Protein AF-A0A357K5L9-F1 (afdb_monomer)

Secondary structure (DSSP, 8-state):
--------------------THHHHHHHHHHHHHHHTTSHHHHHHHHHHHHHHS-HHHHHHHHHHHHHHHHHHHHHHHHHHHHHHHHTT-

Radius of gyration: 19.65 Å; Cα contacts (8 Å, |Δi|>4): 49; chains: 1; bounding box: 32×46×54 Å

Structure (mmCIF, N/CA/C/O backbone):
data_AF-A0A357K5L9-F1
#
_entry.id   AF-A0A357K5L9-F1
#
loop_
_atom_site.group_PDB
_atom_site.id
_atom_site.type_symbol
_atom_site.label_atom_id
_atom_site.label_alt_id
_atom_site.label_comp_id
_atom_site.label_asym_id
_atom_site.label_entity_id
_atom_site.label_seq_id
_atom_site.pdbx_PDB_ins_code
_atom_site.Cartn_x
_atom_site.Cartn_y
_atom_site.Cartn_z
_atom_site.occupancy
_atom_site.B_iso_or_equiv
_atom_site.auth_seq_id
_atom_site.auth_comp_id
_atom_site.auth_asym_id
_atom_site.auth_atom_id
_atom_site.pdbx_PDB_model_num
ATOM 1 N N . MET A 1 1 ? 7.519 -26.519 39.762 1.00 38.50 1 MET A N 1
ATOM 2 C CA . MET A 1 1 ? 7.766 -27.969 39.709 1.00 38.50 1 MET A CA 1
ATOM 3 C C . MET A 1 1 ? 6.434 -28.587 39.340 1.00 38.50 1 MET A C 1
ATOM 5 O O . MET A 1 1 ? 5.498 -28.414 40.105 1.00 38.50 1 MET A O 1
ATOM 9 N N . LEU A 1 2 ? 6.359 -29.046 38.089 1.00 43.44 2 LEU A N 1
ATOM 10 C CA . LEU A 1 2 ? 5.454 -30.048 37.500 1.00 43.44 2 LEU A CA 1
ATOM 11 C C . LEU A 1 2 ? 4.496 -30.748 38.509 1.00 43.44 2 LEU A C 1
ATOM 13 O O . LEU A 1 2 ? 4.947 -31.100 39.593 1.00 43.44 2 LEU A O 1
ATOM 17 N N . ASP A 1 3 ? 3.180 -30.911 38.290 1.00 43.97 3 ASP A N 1
ATOM 18 C CA . ASP A 1 3 ? 2.473 -31.559 37.156 1.00 43.97 3 ASP A CA 1
ATOM 19 C C . ASP A 1 3 ? 0.936 -31.291 37.225 1.00 43.97 3 ASP A C 1
ATOM 21 O O . ASP A 1 3 ? 0.407 -31.121 38.319 1.00 43.97 3 ASP A O 1
ATOM 25 N N . PHE A 1 4 ? 0.200 -31.028 36.124 1.00 41.97 4 PHE A N 1
ATOM 26 C CA . PHE A 1 4 ? -0.520 -32.003 35.251 1.00 41.97 4 PHE A CA 1
ATOM 27 C C . PHE A 1 4 ? -1.647 -32.763 36.020 1.00 41.97 4 PHE A C 1
ATOM 29 O O . PHE A 1 4 ? -1.356 -33.391 37.023 1.00 41.97 4 PHE A O 1
ATOM 36 N N . VAL A 1 5 ? -2.944 -32.827 35.668 1.00 45.31 5 VAL A N 1
ATOM 37 C CA . VAL A 1 5 ? -3.690 -32.509 34.440 1.00 45.31 5 VAL A CA 1
ATOM 38 C C . VAL A 1 5 ? -5.214 -32.511 34.678 1.00 45.31 5 VAL A C 1
ATOM 40 O O . VAL A 1 5 ? -5.713 -33.219 35.543 1.00 45.31 5 VAL A O 1
ATOM 43 N N . VAL A 1 6 ? -5.905 -31.716 33.852 1.00 51.56 6 VAL A N 1
ATOM 44 C CA . VAL A 1 6 ? -7.277 -31.823 33.295 1.00 51.56 6 VAL A CA 1
ATOM 45 C C . VAL A 1 6 ? -8.362 -32.521 34.121 1.00 51.56 6 VAL A C 1
ATOM 47 O O . VAL A 1 6 ? -8.391 -33.738 34.243 1.00 51.56 6 VAL A O 1
ATOM 50 N N . THR A 1 7 ? -9.417 -31.758 34.414 1.00 41.00 7 THR A N 1
ATOM 51 C CA . THR A 1 7 ? -10.786 -32.150 34.038 1.00 41.00 7 THR A CA 1
ATOM 52 C C . THR A 1 7 ? -11.562 -30.920 33.563 1.00 41.00 7 THR A C 1
ATOM 54 O O . THR A 1 7 ? -11.388 -29.808 34.057 1.00 41.00 7 THR A O 1
ATOM 57 N N . CYS A 1 8 ? -12.333 -31.122 32.501 1.00 47.12 8 CYS A N 1
ATOM 58 C CA . CYS A 1 8 ? -12.9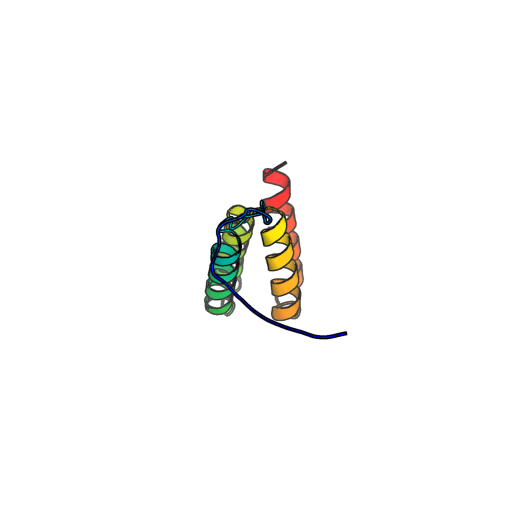72 -30.115 31.665 1.00 47.12 8 CYS A CA 1
ATOM 59 C C . CYS A 1 8 ? -13.972 -29.261 32.464 1.00 47.12 8 CYS A C 1
ATOM 61 O O . CYS A 1 8 ? -14.982 -29.781 32.930 1.00 47.12 8 CYS A O 1
ATOM 63 N N . SER A 1 9 ? -13.710 -27.957 32.605 1.00 41.56 9 SER A N 1
ATOM 64 C CA . SER A 1 9 ? -14.632 -27.017 33.247 1.00 41.56 9 SER A CA 1
ATOM 65 C C . SER A 1 9 ? -14.447 -25.597 32.713 1.00 41.56 9 SER A C 1
ATOM 67 O O . SER A 1 9 ? -13.334 -25.097 32.557 1.00 41.56 9 SER A O 1
ATOM 69 N N . VAL A 1 10 ? -15.579 -24.975 32.419 1.00 59.44 10 VAL A N 1
ATOM 70 C CA . VAL A 1 10 ? -15.768 -23.570 32.069 1.00 59.44 10 VAL A CA 1
ATOM 71 C C . VAL A 1 10 ? -15.198 -22.631 33.148 1.00 59.44 10 VAL A C 1
ATOM 73 O O . VAL A 1 10 ? -15.517 -22.790 34.321 1.00 59.44 10 VAL A O 1
ATOM 76 N N . ASN A 1 11 ? -14.373 -21.644 32.764 1.00 46.19 11 ASN A N 1
ATOM 77 C CA . ASN A 1 11 ? -14.175 -20.365 33.475 1.00 46.19 11 ASN A CA 1
ATOM 78 C C . ASN A 1 11 ? -13.331 -19.366 32.637 1.00 46.19 11 ASN A C 1
ATOM 80 O O . ASN A 1 11 ? -12.620 -19.784 31.721 1.00 46.19 11 ASN A O 1
ATOM 84 N N . PRO A 1 12 ? -13.425 -18.045 32.902 1.00 58.59 12 PRO A N 1
ATOM 85 C CA . PRO A 1 12 ? -13.306 -16.982 31.914 1.00 58.59 12 PRO A CA 1
ATOM 86 C C . PRO A 1 12 ? -12.125 -16.058 32.235 1.00 58.59 12 PRO A C 1
ATOM 88 O O . PRO A 1 12 ? -12.216 -15.214 33.115 1.00 58.59 12 PRO A O 1
ATOM 91 N N . VAL A 1 13 ? -11.012 -16.183 31.519 1.00 51.50 13 VAL A N 1
ATOM 92 C CA . VAL A 1 13 ? -9.886 -15.235 31.618 1.00 51.50 13 VAL A CA 1
ATOM 93 C C . VAL A 1 13 ? -9.114 -15.206 30.304 1.00 51.50 13 VAL A C 1
ATOM 95 O O . VAL A 1 13 ? -8.029 -15.758 30.176 1.00 51.50 13 VAL A O 1
ATOM 98 N N . ALA A 1 14 ? -9.721 -14.564 29.310 1.00 43.59 14 ALA A N 1
ATOM 99 C CA . ALA A 1 14 ? -9.025 -13.811 28.269 1.00 43.59 14 ALA A CA 1
ATOM 100 C C . ALA A 1 14 ? -10.062 -12.956 27.531 1.00 43.59 14 ALA A C 1
ATOM 102 O O . ALA A 1 14 ? -10.437 -13.202 26.387 1.00 43.59 14 ALA A O 1
ATOM 103 N N . SER A 1 15 ? -10.556 -11.932 28.218 1.00 49.84 15 SER A N 1
ATOM 104 C CA . SER A 1 15 ? -11.139 -10.752 27.593 1.00 49.84 15 SER A CA 1
ATOM 105 C C . SER A 1 15 ? -10.075 -10.045 26.740 1.00 49.84 15 SER A C 1
ATOM 107 O O . SER A 1 15 ? -9.503 -9.051 27.171 1.00 49.84 15 SER A O 1
ATOM 109 N N . PHE A 1 16 ? -9.763 -10.578 25.558 1.00 52.44 16 PHE A N 1
ATOM 110 C CA . PHE A 1 16 ? -9.118 -9.834 24.472 1.00 52.44 16 PHE A CA 1
ATOM 111 C C . PHE A 1 16 ? -9.323 -10.544 23.129 1.00 52.44 16 PHE A C 1
ATOM 113 O O . PHE A 1 16 ? -8.389 -10.821 22.381 1.00 52.44 16 PHE A O 1
ATOM 120 N N . LEU A 1 17 ? -10.578 -10.828 22.787 1.00 47.41 17 LEU A N 1
ATOM 121 C CA . LEU A 1 17 ? -10.951 -10.942 21.381 1.00 47.41 17 LEU A CA 1
ATOM 122 C C . LEU A 1 17 ? -10.936 -9.531 20.775 1.00 47.41 17 LEU A C 1
ATOM 124 O O . LEU A 1 17 ? -11.980 -8.953 20.504 1.00 47.41 17 LEU A O 1
ATOM 128 N N . SER A 1 18 ? -9.742 -8.978 20.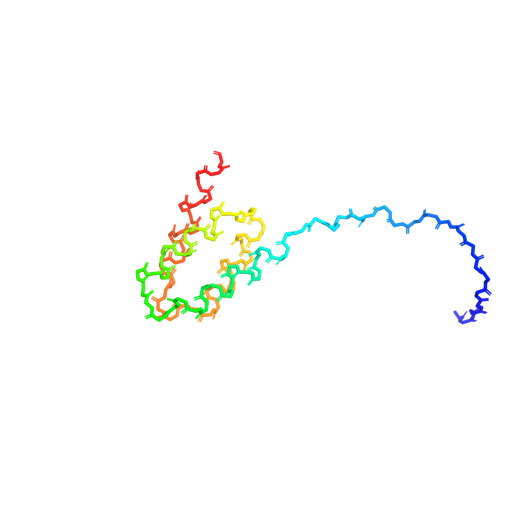557 1.00 49.38 18 SER A N 1
ATOM 129 C CA . SER A 1 18 ? -9.526 -8.040 19.454 1.00 49.38 18 SER A CA 1
ATOM 130 C C . SER A 1 18 ? -9.028 -8.848 18.259 1.00 49.38 18 SER A C 1
ATOM 132 O O . SER A 1 18 ? -7.919 -8.676 17.765 1.00 49.38 18 SER A O 1
ATOM 134 N N . GLN A 1 19 ? -9.848 -9.798 17.808 1.00 49.59 19 GLN A N 1
ATOM 135 C CA . GLN A 1 19 ? -9.742 -10.294 16.440 1.00 49.59 19 GLN A CA 1
ATOM 136 C C . GLN A 1 19 ? -10.466 -9.285 15.543 1.00 49.59 19 GLN A C 1
ATOM 138 O O . GLN A 1 19 ? -11.514 -9.576 14.978 1.00 49.59 19 GLN A O 1
ATOM 143 N N . ASN A 1 20 ? -9.943 -8.057 15.483 1.00 50.09 20 ASN A N 1
ATOM 144 C CA . ASN A 1 20 ? -10.353 -7.100 14.469 1.00 50.09 20 ASN A CA 1
ATOM 145 C C . ASN A 1 20 ? -9.635 -7.482 13.167 1.00 50.09 20 ASN A C 1
ATOM 147 O O . ASN A 1 20 ? -8.440 -7.756 13.160 1.00 50.09 20 ASN A O 1
ATOM 151 N N . THR A 1 21 ? -10.370 -7.539 12.069 1.00 57.03 21 THR A N 1
ATOM 152 C CA . THR A 1 21 ? -10.031 -8.132 10.762 1.00 57.03 21 THR A CA 1
ATOM 153 C C . THR A 1 21 ? -8.918 -7.395 9.973 1.00 57.03 21 THR A C 1
ATOM 155 O O . THR A 1 21 ? -8.897 -7.425 8.744 1.00 57.03 21 THR A O 1
ATOM 158 N N . THR A 1 22 ? -7.989 -6.702 10.637 1.00 60.72 22 THR A N 1
ATOM 159 C CA . THR A 1 22 ? -7.048 -5.719 10.058 1.00 60.72 22 THR A CA 1
ATOM 160 C C . THR A 1 22 ? -5.953 -6.344 9.183 1.00 60.72 22 THR A C 1
ATOM 162 O O . THR A 1 22 ? -5.708 -5.897 8.060 1.00 60.72 22 THR A O 1
ATOM 165 N N . GLY A 1 23 ? -5.389 -7.485 9.594 1.00 74.12 23 GLY A N 1
ATOM 166 C CA . GLY A 1 23 ? -4.299 -8.142 8.855 1.00 74.12 23 GLY A CA 1
ATOM 167 C C . GLY A 1 23 ? -4.663 -8.624 7.441 1.00 74.12 23 GLY A C 1
ATOM 168 O O . GLY A 1 23 ? -3.813 -8.633 6.550 1.00 74.12 23 GLY A O 1
ATOM 169 N N . ALA A 1 24 ? -5.927 -8.980 7.192 1.00 85.62 24 ALA A N 1
ATOM 170 C CA . ALA A 1 24 ? -6.357 -9.483 5.885 1.00 85.62 24 ALA A CA 1
ATOM 171 C C . ALA A 1 24 ? -6.254 -8.410 4.784 1.00 85.62 24 ALA A C 1
A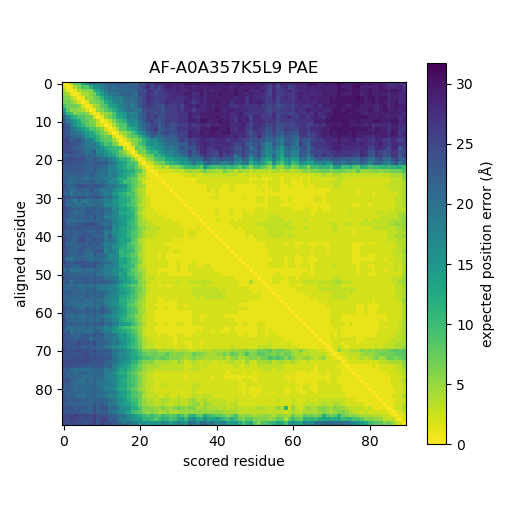TOM 173 O O . ALA A 1 24 ? -5.836 -8.705 3.662 1.00 85.62 24 ALA A O 1
ATOM 174 N N . MET A 1 25 ? -6.578 -7.153 5.109 1.00 93.00 25 MET A N 1
ATOM 175 C CA . MET A 1 25 ? -6.500 -6.045 4.154 1.00 93.00 25 MET A CA 1
ATOM 176 C C . MET A 1 25 ? -5.047 -5.656 3.855 1.00 93.00 25 MET A C 1
ATOM 178 O O . MET A 1 25 ? -4.703 -5.364 2.707 1.00 93.00 25 MET A O 1
ATOM 182 N N . LEU A 1 26 ? -4.173 -5.705 4.866 1.00 93.50 26 LEU A N 1
ATOM 183 C CA . LEU A 1 26 ? -2.737 -5.480 4.709 1.00 93.50 26 LEU A CA 1
ATOM 184 C C . LEU A 1 26 ? -2.126 -6.481 3.712 1.00 93.50 26 LEU A C 1
ATOM 186 O O . LEU A 1 26 ? -1.445 -6.081 2.765 1.00 93.50 26 LEU A O 1
ATOM 190 N N . GLU A 1 27 ? -2.384 -7.777 3.900 1.00 95.62 27 GLU A N 1
ATOM 191 C CA . GLU A 1 27 ? -1.850 -8.832 3.030 1.00 95.62 27 GLU A CA 1
ATOM 192 C C . GLU A 1 27 ? -2.421 -8.766 1.607 1.00 95.62 27 GLU A C 1
ATOM 194 O O . GLU A 1 27 ? -1.695 -8.984 0.626 1.00 95.62 27 GLU A O 1
ATOM 199 N N . PHE A 1 28 ? -3.692 -8.380 1.468 1.00 95.31 28 PHE A N 1
ATOM 200 C CA . PHE A 1 28 ? -4.287 -8.096 0.166 1.00 95.31 28 PHE A CA 1
ATOM 201 C C . PHE A 1 28 ? -3.543 -6.963 -0.556 1.00 95.31 28 PHE A C 1
ATOM 203 O O . PHE A 1 28 ? -3.091 -7.151 -1.689 1.00 95.31 28 PHE A O 1
ATOM 210 N N . CYS A 1 29 ? -3.323 -5.825 0.113 1.00 96.62 29 CYS A N 1
ATOM 211 C CA . CYS A 1 29 ? -2.586 -4.694 -0.455 1.00 96.62 29 CYS A CA 1
ATOM 212 C C . CYS A 1 29 ? -1.169 -5.104 -0.884 1.00 96.62 29 CYS A C 1
ATOM 214 O O . CYS A 1 29 ? -0.754 -4.818 -2.008 1.00 96.62 29 CYS A O 1
ATOM 216 N N . LYS A 1 30 ? -0.435 -5.847 -0.042 1.00 96.81 30 LYS A N 1
ATOM 217 C CA . LYS A 1 30 ? 0.897 -6.375 -0.393 1.00 96.81 30 LYS A CA 1
ATOM 218 C C . LYS A 1 30 ? 0.855 -7.240 -1.653 1.00 96.81 30 LYS A C 1
ATOM 220 O O . LYS A 1 30 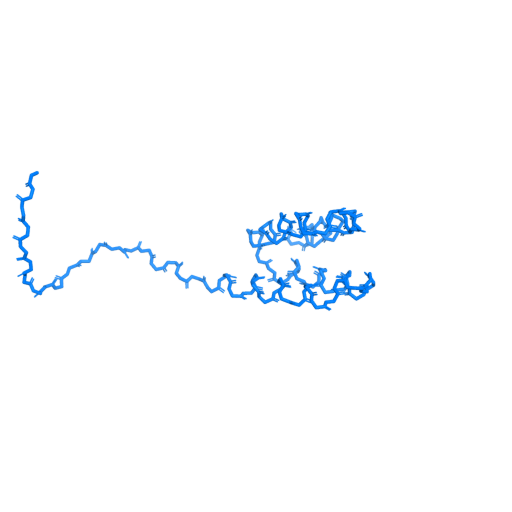? 1.736 -7.125 -2.505 1.00 96.81 30 LYS A O 1
ATOM 225 N N . THR A 1 31 ? -0.157 -8.096 -1.784 1.00 97.75 31 THR A N 1
ATOM 226 C CA . THR A 1 31 ? -0.325 -8.982 -2.945 1.00 97.75 31 THR A CA 1
ATOM 227 C C . THR A 1 31 ? -0.576 -8.194 -4.226 1.00 97.75 31 THR A C 1
ATOM 229 O O . THR A 1 31 ? 0.068 -8.463 -5.242 1.00 97.75 31 THR A O 1
ATOM 232 N N . VAL A 1 32 ? -1.458 -7.191 -4.182 1.00 97.31 32 VAL A N 1
ATOM 233 C CA . VAL A 1 32 ? -1.716 -6.303 -5.325 1.00 97.31 32 VAL A CA 1
ATOM 234 C C . VAL A 1 32 ? -0.440 -5.563 -5.719 1.00 97.31 32 VAL A C 1
ATOM 236 O O . VAL A 1 32 ? -0.036 -5.624 -6.879 1.00 97.31 32 VAL A O 1
ATOM 239 N N . LEU A 1 33 ? 0.252 -4.949 -4.754 1.00 97.25 33 LEU A N 1
ATOM 240 C CA . LEU A 1 33 ? 1.480 -4.186 -4.993 1.00 97.25 33 LEU A CA 1
ATOM 241 C C . LEU A 1 33 ? 2.590 -5.025 -5.628 1.00 97.25 33 LEU A C 1
ATOM 243 O O . LEU A 1 33 ? 3.247 -4.542 -6.546 1.00 97.25 33 LEU A O 1
ATOM 247 N N . LYS A 1 34 ? 2.762 -6.286 -5.204 1.00 97.19 34 LYS A N 1
ATOM 248 C CA . LYS A 1 34 ? 3.696 -7.232 -5.846 1.00 97.19 34 LYS A CA 1
ATOM 249 C C . LYS A 1 34 ? 3.363 -7.482 -7.314 1.00 97.19 34 LYS A C 1
ATOM 251 O O . LYS A 1 34 ? 4.268 -7.639 -8.124 1.00 97.19 34 LYS A O 1
ATOM 256 N N . ARG A 1 35 ? 2.076 -7.548 -7.669 1.00 97.12 35 ARG A N 1
ATOM 257 C CA . ARG A 1 35 ? 1.659 -7.800 -9.054 1.00 97.12 35 ARG A CA 1
ATOM 258 C C . ARG A 1 35 ? 1.852 -6.588 -9.946 1.00 97.12 35 ARG A C 1
ATOM 260 O O . ARG A 1 35 ? 2.158 -6.775 -11.111 1.00 97.12 35 ARG A O 1
ATOM 267 N N . VAL A 1 36 ? 1.688 -5.375 -9.422 1.00 96.19 36 VAL A N 1
ATOM 268 C CA . VAL A 1 36 ? 1.754 -4.146 -10.230 1.00 96.19 36 VAL A CA 1
ATOM 269 C C . VAL A 1 36 ? 3.104 -3.428 -10.168 1.00 96.19 36 VAL A C 1
ATOM 271 O O . VAL A 1 36 ? 3.291 -2.439 -10.868 1.00 96.19 36 VAL A O 1
ATOM 274 N N . SER A 1 37 ? 4.069 -3.912 -9.375 1.00 95.12 37 SER A N 1
ATOM 275 C CA . SER A 1 37 ? 5.361 -3.239 -9.148 1.00 95.12 37 SER A C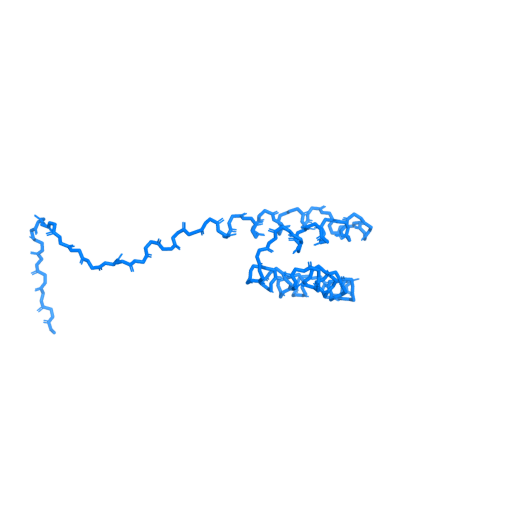A 1
ATOM 276 C C . SER A 1 37 ? 6.256 -3.112 -10.383 1.00 95.12 37 SER A C 1
ATOM 278 O O . SER A 1 37 ? 7.265 -2.413 -10.329 1.00 95.12 37 SER A O 1
ATOM 280 N N . PHE A 1 38 ? 5.937 -3.793 -11.485 1.00 94.31 38 PHE A N 1
ATOM 281 C CA . PHE A 1 38 ? 6.678 -3.655 -12.741 1.00 94.31 38 PHE A CA 1
ATOM 282 C C . PHE A 1 38 ? 6.349 -2.351 -13.484 1.00 94.31 38 PHE A C 1
ATOM 284 O O . PHE A 1 38 ? 7.189 -1.855 -14.232 1.00 94.31 38 PHE A O 1
ATOM 291 N N . ASP A 1 39 ? 5.160 -1.780 -13.264 1.00 96.25 39 ASP A N 1
ATOM 292 C CA . ASP A 1 39 ? 4.719 -0.532 -13.882 1.00 96.25 39 ASP A CA 1
ATOM 293 C C . ASP A 1 39 ? 4.644 0.568 -12.822 1.00 96.25 39 ASP A C 1
ATOM 295 O O . ASP A 1 39 ? 3.846 0.522 -11.885 1.00 96.25 39 ASP A O 1
ATOM 299 N N . ARG A 1 40 ? 5.479 1.599 -12.976 1.00 94.50 40 ARG A N 1
ATOM 300 C CA . ARG A 1 40 ? 5.586 2.686 -11.997 1.00 94.50 40 ARG A CA 1
ATOM 301 C C . ARG A 1 40 ? 4.274 3.454 -11.818 1.00 94.50 40 ARG A C 1
ATOM 303 O O . ARG A 1 40 ? 3.991 3.897 -10.705 1.00 94.50 40 ARG A O 1
ATOM 310 N N . GLN A 1 41 ? 3.507 3.671 -12.886 1.00 95.69 41 GLN A N 1
ATOM 311 C CA . GLN A 1 41 ? 2.263 4.439 -12.816 1.00 95.69 41 GLN A CA 1
ATOM 312 C C . GLN A 1 41 ? 1.149 3.613 -12.177 1.00 95.69 41 GLN A C 1
ATOM 314 O O . GLN A 1 41 ? 0.411 4.133 -11.339 1.00 95.69 41 GLN A O 1
ATOM 319 N N . LEU A 1 42 ? 1.047 2.330 -12.526 1.00 95.62 42 LEU A N 1
ATOM 320 C CA . LEU A 1 42 ? 0.078 1.423 -11.919 1.00 95.62 42 LEU A CA 1
ATOM 321 C C . LEU A 1 42 ? 0.396 1.185 -10.439 1.00 95.62 42 LEU A C 1
ATOM 323 O O . LEU A 1 42 ? -0.493 1.293 -9.596 1.00 95.62 42 LEU A O 1
ATOM 327 N N . PHE A 1 43 ? 1.672 0.972 -10.109 1.00 96.75 43 PHE A N 1
ATOM 328 C CA . PHE A 1 43 ? 2.138 0.858 -8.731 1.00 96.75 43 PHE A CA 1
ATOM 329 C C . PHE A 1 43 ? 1.782 2.095 -7.904 1.00 96.75 43 PHE A C 1
ATOM 331 O O . PHE A 1 43 ? 1.268 1.955 -6.799 1.00 96.75 43 PHE A O 1
ATOM 338 N N . ALA A 1 44 ? 1.976 3.304 -8.448 1.00 96.81 44 ALA A N 1
ATOM 339 C CA . ALA A 1 44 ? 1.582 4.542 -7.773 1.00 96.81 44 ALA A CA 1
ATOM 340 C C . ALA A 1 44 ? 0.089 4.553 -7.412 1.00 96.81 44 ALA A C 1
ATOM 342 O O . ALA A 1 44 ? -0.273 4.849 -6.275 1.00 96.81 44 ALA A O 1
ATOM 343 N N . ARG A 1 45 ? -0.772 4.203 -8.377 1.00 96.31 45 ARG A N 1
ATOM 344 C CA . ARG A 1 45 ? -2.232 4.215 -8.206 1.00 96.31 45 ARG A CA 1
ATOM 345 C C . ARG A 1 45 ? -2.679 3.231 -7.132 1.00 96.31 45 ARG A C 1
ATOM 347 O O . ARG A 1 45 ? -3.450 3.607 -6.250 1.00 96.31 45 ARG A O 1
ATOM 354 N N . GLU A 1 46 ? -2.183 1.999 -7.182 1.00 97.81 46 GLU A N 1
ATOM 355 C CA . GLU A 1 46 ? -2.560 0.972 -6.208 1.00 97.81 46 GLU A CA 1
ATOM 356 C C . GLU A 1 46 ? -1.954 1.231 -4.822 1.00 97.81 46 GLU A C 1
ATOM 358 O O . GLU A 1 46 ? -2.596 0.953 -3.808 1.00 97.81 46 GLU A O 1
ATOM 363 N N . LEU A 1 47 ? -0.767 1.840 -4.740 1.00 96.69 47 LEU A N 1
ATOM 364 C CA . LEU A 1 47 ? -0.155 2.218 -3.465 1.00 96.69 47 LEU A CA 1
ATOM 365 C C . LEU A 1 47 ? -0.936 3.324 -2.752 1.00 96.69 47 LEU A C 1
ATOM 367 O O . LEU A 1 47 ? -1.201 3.211 -1.555 1.00 96.69 47 LEU A O 1
ATOM 371 N N . THR A 1 48 ? -1.360 4.361 -3.478 1.00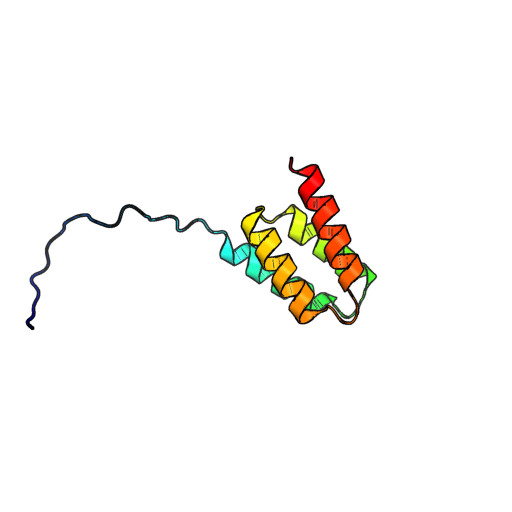 96.12 48 THR A N 1
ATOM 372 C CA . THR A 1 48 ? -2.216 5.414 -2.916 1.00 96.12 48 THR A CA 1
ATOM 373 C C . THR A 1 48 ? -3.540 4.841 -2.409 1.00 96.12 48 THR A C 1
ATOM 375 O O . THR A 1 48 ? -3.942 5.152 -1.287 1.00 96.12 48 THR A O 1
ATOM 378 N N . LYS A 1 49 ? -4.188 3.955 -3.180 1.00 94.38 49 LYS A N 1
ATOM 379 C CA . LYS A 1 49 ? -5.409 3.260 -2.734 1.00 94.38 49 LYS A CA 1
ATOM 380 C C . LYS A 1 49 ? -5.161 2.461 -1.458 1.00 94.38 49 LYS A C 1
ATOM 382 O O . LYS A 1 49 ? -5.898 2.628 -0.489 1.00 94.38 49 LYS A O 1
ATOM 387 N N . SER A 1 50 ? -4.085 1.678 -1.425 1.00 96.19 50 SER A N 1
ATOM 388 C CA . SER A 1 50 ? -3.725 0.851 -0.271 1.00 96.19 50 SER A CA 1
ATOM 389 C C . SER A 1 50 ? -3.593 1.687 1.010 1.00 96.19 50 SER A C 1
ATOM 391 O O . SER A 1 50 ? -4.213 1.372 2.022 1.00 96.19 50 SER A O 1
ATOM 393 N N . PHE A 1 51 ? -2.871 2.813 0.971 1.00 95.62 51 PHE A N 1
ATOM 394 C CA . PHE A 1 51 ? -2.752 3.698 2.139 1.00 95.62 51 PHE A CA 1
ATOM 395 C C . PHE A 1 51 ? -4.060 4.409 2.516 1.00 95.62 51 PHE A C 1
ATOM 397 O O . PHE A 1 51 ? -4.252 4.759 3.684 1.00 95.62 51 PHE A O 1
ATOM 404 N N . SER A 1 52 ? -4.969 4.618 1.560 1.00 91.94 52 SER A N 1
ATOM 405 C CA . SER A 1 52 ? -6.291 5.189 1.831 1.00 91.94 52 SER A CA 1
ATOM 406 C C . SER A 1 52 ? -7.237 4.197 2.517 1.00 91.94 52 SER A C 1
ATOM 408 O O . SER A 1 52 ? -7.993 4.603 3.394 1.00 91.94 52 SER A O 1
ATOM 410 N N . TRP A 1 53 ? -7.148 2.901 2.210 1.00 91.44 53 TRP A N 1
ATOM 411 C CA . TRP A 1 53 ? -8.035 1.876 2.776 1.00 91.44 53 TRP A CA 1
ATOM 412 C C . TRP A 1 53 ? -7.593 1.377 4.148 1.00 91.44 53 TRP A C 1
ATOM 414 O O . TRP A 1 53 ? -8.429 0.986 4.956 1.00 91.44 53 TRP A O 1
ATOM 424 N N . LEU A 1 54 ? -6.290 1.401 4.421 1.00 91.81 54 LEU A N 1
ATOM 425 C CA . LEU A 1 54 ? -5.750 0.870 5.667 1.00 91.81 54 LEU A CA 1
ATOM 426 C C . LEU A 1 54 ? -5.903 1.849 6.844 1.00 91.81 54 LEU A C 1
ATOM 428 O O . LEU A 1 54 ? -5.740 3.065 6.656 1.00 91.81 54 LEU A O 1
ATOM 432 N N . PRO A 1 55 ? -6.157 1.348 8.068 1.00 91.69 55 PRO A N 1
ATOM 433 C CA . PRO A 1 55 ? -5.996 2.145 9.279 1.00 91.69 55 PRO A CA 1
ATOM 434 C C . PRO A 1 55 ? -4.532 2.577 9.441 1.00 91.69 55 PRO A C 1
ATOM 436 O O . PRO A 1 55 ? -3.632 2.041 8.792 1.00 91.69 55 PRO A O 1
ATOM 439 N N . HIS A 1 56 ? -4.283 3.567 10.297 1.00 91.31 56 HIS A N 1
ATOM 440 C CA . HIS A 1 56 ? -2.953 4.165 10.448 1.00 91.31 56 HIS A CA 1
ATOM 441 C C . HIS A 1 56 ? -1.856 3.132 10.767 1.00 91.31 56 HIS A C 1
ATOM 443 O O . HIS A 1 56 ? -0.789 3.152 10.153 1.00 91.31 56 HIS A O 1
ATOM 449 N N . GLU A 1 57 ? -2.140 2.197 11.677 1.00 92.38 57 GLU A N 1
ATOM 450 C CA . GLU A 1 57 ? -1.218 1.130 12.087 1.00 92.38 57 GLU A CA 1
ATOM 451 C C . GLU A 1 57 ? -0.813 0.215 10.920 1.00 92.38 57 GLU A C 1
ATOM 453 O O . GLU A 1 57 ? 0.377 0.011 10.663 1.00 92.38 57 GLU A O 1
ATOM 458 N N . ASP A 1 58 ? -1.782 -0.248 10.131 1.00 93.81 58 ASP A N 1
ATOM 459 C CA . ASP A 1 58 ? -1.519 -1.092 8.968 1.00 93.81 58 ASP A CA 1
ATOM 460 C C . ASP A 1 58 ? -0.866 -0.298 7.838 1.00 93.81 58 ASP A C 1
ATOM 462 O O . ASP A 1 58 ? -0.017 -0.817 7.116 1.00 93.81 58 ASP A O 1
ATOM 466 N N . ALA A 1 59 ? -1.216 0.979 7.677 1.00 94.88 59 ALA A N 1
ATOM 467 C CA . ALA A 1 59 ? -0.569 1.847 6.705 1.00 94.88 59 ALA A CA 1
ATOM 468 C C . ALA A 1 59 ? 0.923 2.031 7.038 1.00 94.88 59 ALA A C 1
ATOM 470 O O . ALA A 1 59 ? 1.758 2.018 6.130 1.00 94.88 59 ALA A O 1
ATOM 471 N N . LEU A 1 60 ? 1.281 2.153 8.323 1.00 96.00 60 LEU A N 1
ATOM 472 C CA . LEU A 1 60 ? 2.676 2.168 8.776 1.00 96.00 60 LEU A CA 1
ATOM 473 C C . LEU A 1 60 ? 3.373 0.834 8.493 1.00 96.00 60 LEU A C 1
ATOM 475 O O . LEU A 1 60 ? 4.480 0.828 7.946 1.00 96.00 60 LEU A O 1
ATOM 479 N N . ALA A 1 61 ? 2.723 -0.290 8.803 1.00 96.25 61 ALA A N 1
ATOM 480 C CA . ALA A 1 61 ? 3.259 -1.617 8.511 1.00 96.25 61 ALA A CA 1
ATOM 481 C C . ALA A 1 61 ? 3.486 -1.819 7.000 1.00 96.25 61 ALA A C 1
ATOM 483 O O . ALA A 1 61 ? 4.546 -2.295 6.579 1.00 96.25 61 ALA A O 1
ATOM 484 N N . LEU A 1 62 ? 2.531 -1.391 6.168 1.00 96.94 62 LEU A N 1
ATOM 485 C CA . LEU A 1 62 ? 2.632 -1.447 4.713 1.00 96.94 62 LEU A CA 1
ATOM 486 C C . LEU A 1 62 ? 3.762 -0.552 4.195 1.00 96.94 62 LEU A C 1
ATOM 488 O O . LEU A 1 62 ? 4.513 -0.981 3.321 1.00 96.94 62 LEU A O 1
ATOM 492 N N . LYS A 1 63 ? 3.923 0.662 4.740 1.00 97.56 63 LYS A N 1
ATOM 493 C CA . LYS A 1 63 ? 5.010 1.584 4.377 1.00 97.56 63 LYS A CA 1
ATOM 494 C C . LYS A 1 63 ? 6.374 0.951 4.638 1.00 97.56 63 LYS A C 1
ATOM 496 O O . LYS A 1 63 ? 7.211 0.935 3.737 1.00 97.56 63 LYS A O 1
ATOM 501 N N . SER A 1 64 ? 6.592 0.426 5.842 1.00 97.88 64 SER A N 1
ATOM 502 C CA . SER A 1 64 ? 7.856 -0.216 6.222 1.00 97.88 64 SER A CA 1
ATOM 503 C C . SER A 1 64 ? 8.178 -1.393 5.304 1.00 97.88 64 SER A C 1
ATOM 505 O O . SER A 1 64 ? 9.283 -1.487 4.771 1.00 97.88 64 SER A O 1
ATOM 507 N N . TRP A 1 65 ? 7.184 -2.242 5.035 1.00 97.81 65 TRP A N 1
ATOM 508 C CA . TRP A 1 65 ? 7.332 -3.359 4.108 1.00 97.81 65 TRP A CA 1
ATOM 509 C C . TRP A 1 65 ? 7.634 -2.902 2.669 1.00 97.81 65 TRP A C 1
ATOM 511 O O . TRP A 1 65 ? 8.523 -3.453 2.015 1.00 97.81 65 TRP A O 1
ATOM 521 N N . ALA A 1 66 ? 6.936 -1.879 2.169 1.00 97.38 66 ALA A N 1
ATOM 522 C CA . ALA A 1 66 ? 7.126 -1.365 0.816 1.00 97.38 66 ALA A CA 1
ATOM 523 C C . ALA A 1 66 ? 8.516 -0.737 0.635 1.00 97.38 66 ALA A C 1
ATOM 525 O O . ALA A 1 66 ? 9.144 -0.950 -0.400 1.00 97.38 66 ALA A O 1
ATOM 526 N N . LEU A 1 67 ? 9.026 -0.012 1.636 1.00 97.62 67 LEU A N 1
ATOM 527 C CA . LEU A 1 67 ? 10.390 0.522 1.619 1.00 97.62 67 LEU A CA 1
ATOM 528 C C . LEU A 1 67 ? 11.429 -0.603 1.629 1.00 97.62 67 LEU A C 1
ATOM 530 O O . LEU A 1 67 ? 12.354 -0.579 0.822 1.00 97.62 67 LEU A O 1
ATOM 534 N N . ALA A 1 68 ? 11.253 -1.623 2.471 1.00 97.00 68 ALA A N 1
ATOM 535 C CA . ALA A 1 68 ? 12.152 -2.777 2.486 1.00 97.00 68 ALA A CA 1
ATOM 536 C C . ALA A 1 68 ? 12.173 -3.523 1.137 1.00 97.00 68 ALA A C 1
ATOM 538 O O . ALA A 1 68 ? 13.222 -3.991 0.707 1.00 97.00 68 ALA A O 1
ATOM 539 N N . THR A 1 69 ? 11.031 -3.592 0.445 1.00 96.19 69 THR A N 1
ATOM 540 C CA . THR A 1 69 ? 10.880 -4.363 -0.801 1.00 96.19 69 THR A CA 1
ATOM 541 C C . THR A 1 69 ? 11.276 -3.574 -2.056 1.00 96.19 69 THR A C 1
ATOM 543 O O . THR A 1 69 ? 11.840 -4.140 -2.990 1.00 96.19 69 THR A O 1
ATOM 546 N N . TYR A 1 70 ? 10.989 -2.268 -2.101 1.00 95.25 70 TYR A N 1
ATOM 547 C CA . TYR A 1 70 ? 11.057 -1.455 -3.324 1.00 95.25 70 TYR A CA 1
ATOM 548 C C . TYR A 1 70 ? 11.891 -0.171 -3.181 1.00 95.25 70 TYR A C 1
ATOM 550 O O . TYR A 1 70 ? 11.778 0.739 -4.011 1.00 95.25 70 TYR A O 1
ATOM 558 N N . SER A 1 71 ? 12.725 -0.060 -2.141 1.00 87.56 71 SER A N 1
ATOM 559 C CA . SER A 1 71 ? 13.541 1.140 -1.879 1.00 87.56 71 SER A CA 1
ATOM 560 C C . SER A 1 71 ? 14.412 1.559 -3.067 1.00 87.56 71 SER A C 1
ATOM 562 O O . SER A 1 71 ? 14.561 2.750 -3.342 1.00 87.56 71 SER A O 1
ATOM 564 N N . ASN A 1 72 ? 14.935 0.600 -3.826 1.00 89.56 72 ASN A N 1
ATOM 565 C CA . ASN A 1 72 ? 15.805 0.861 -4.973 1.00 89.56 72 ASN A CA 1
ATOM 566 C C . ASN A 1 72 ? 15.156 1.697 -6.096 1.00 89.56 72 ASN A C 1
ATOM 568 O O . ASN A 1 72 ? 15.864 2.404 -6.807 1.00 89.56 72 ASN A O 1
ATOM 572 N N . LYS A 1 73 ? 13.832 1.622 -6.275 1.00 87.00 73 LYS A N 1
ATOM 573 C CA . LYS A 1 73 ? 13.119 2.227 -7.417 1.00 87.00 73 LYS A CA 1
ATOM 574 C C . LYS A 1 73 ? 11.981 3.158 -7.011 1.00 87.00 73 LYS A C 1
ATOM 576 O O . LYS A 1 73 ? 11.620 4.053 -7.776 1.00 87.00 73 LYS A O 1
ATOM 581 N N . HIS A 1 74 ? 11.395 2.961 -5.830 1.00 92.56 74 HIS A N 1
ATOM 582 C CA . HIS A 1 74 ? 10.125 3.591 -5.462 1.00 92.56 74 HIS A CA 1
ATOM 583 C C . HIS A 1 74 ? 10.143 4.343 -4.127 1.00 92.56 74 HIS A C 1
ATOM 585 O O . HIS A 1 74 ? 9.086 4.798 -3.700 1.00 92.56 74 HIS A O 1
ATOM 591 N N . THR A 1 75 ? 11.306 4.557 -3.497 1.00 94.44 75 THR A N 1
ATOM 592 C CA . THR A 1 75 ? 11.399 5.230 -2.181 1.00 94.44 75 THR A CA 1
ATOM 593 C C . THR A 1 75 ? 10.613 6.539 -2.117 1.00 94.44 75 THR A C 1
ATOM 595 O O . THR A 1 75 ? 9.722 6.674 -1.280 1.00 94.44 75 THR A O 1
ATOM 598 N N . GLN A 1 76 ? 10.888 7.487 -3.020 1.00 95.81 76 GLN A N 1
ATOM 599 C CA . GLN A 1 76 ? 10.226 8.795 -2.982 1.00 95.81 76 GLN A CA 1
ATOM 600 C C . GLN A 1 76 ? 8.705 8.662 -3.152 1.00 95.81 76 GLN A C 1
ATOM 602 O O . GLN A 1 76 ? 7.937 9.273 -2.417 1.00 95.81 76 GLN A O 1
ATOM 607 N N . LEU A 1 77 ? 8.273 7.812 -4.085 1.00 95.94 77 LEU A N 1
ATOM 608 C CA . LEU A 1 77 ? 6.862 7.563 -4.363 1.00 95.94 77 LEU A CA 1
ATOM 609 C C . LEU A 1 77 ? 6.142 6.995 -3.131 1.00 95.94 77 LEU A C 1
ATOM 611 O O . LEU A 1 77 ? 5.043 7.442 -2.818 1.00 95.94 77 LEU A O 1
ATOM 615 N N . ILE A 1 78 ? 6.770 6.062 -2.408 1.00 97.38 78 ILE A N 1
ATOM 616 C CA . ILE A 1 78 ? 6.200 5.457 -1.196 1.00 97.38 78 ILE A CA 1
ATOM 617 C C . ILE A 1 78 ? 6.051 6.492 -0.082 1.00 97.38 78 ILE A C 1
ATOM 619 O O . ILE A 1 78 ? 4.993 6.572 0.544 1.00 97.38 78 ILE A O 1
ATOM 623 N N . LEU A 1 79 ? 7.089 7.299 0.153 1.00 96.69 79 LEU A N 1
ATOM 624 C CA . LEU A 1 79 ? 7.069 8.331 1.190 1.00 96.69 79 LEU A CA 1
ATOM 625 C C . LEU A 1 79 ? 6.005 9.396 0.907 1.00 96.69 79 LEU A C 1
ATOM 627 O O . LEU A 1 79 ? 5.227 9.724 1.803 1.00 96.69 79 LEU A O 1
ATOM 631 N N . THR A 1 80 ? 5.936 9.889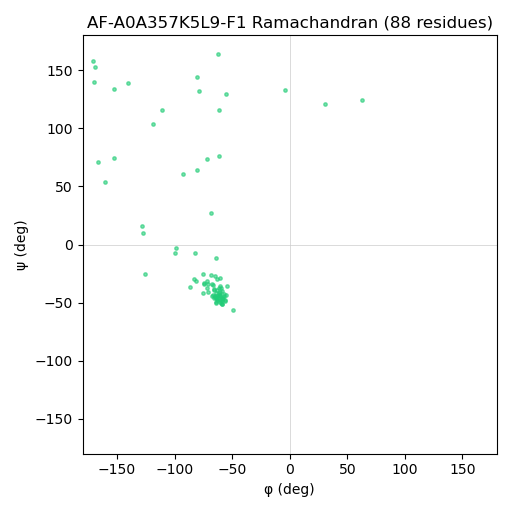 -0.333 1.00 96.06 80 THR A N 1
ATOM 632 C CA . THR A 1 80 ? 4.940 10.886 -0.740 1.00 96.06 80 THR A CA 1
ATOM 633 C C . THR A 1 80 ? 3.524 10.324 -0.643 1.00 96.06 80 THR A C 1
ATOM 635 O O . THR A 1 80 ? 2.678 10.947 -0.011 1.00 96.06 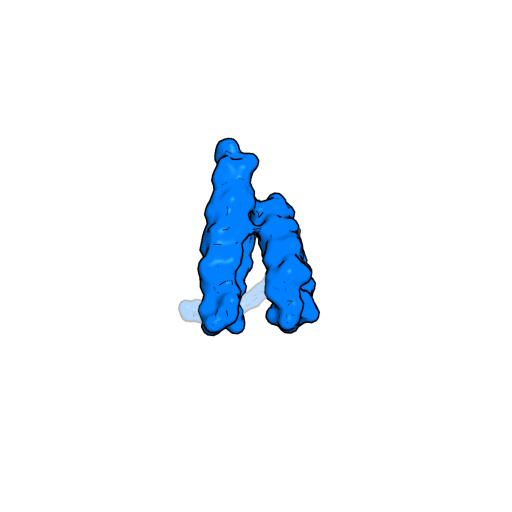80 THR A O 1
ATOM 638 N N . ALA A 1 81 ? 3.262 9.131 -1.192 1.00 95.44 81 ALA A N 1
ATOM 639 C CA . ALA A 1 81 ? 1.926 8.533 -1.163 1.00 95.44 81 ALA A CA 1
ATOM 640 C C . ALA A 1 81 ? 1.424 8.297 0.269 1.00 95.44 81 ALA A C 1
ATOM 642 O O . ALA A 1 81 ? 0.261 8.570 0.562 1.00 95.44 81 ALA A O 1
ATOM 643 N N . PHE A 1 82 ? 2.301 7.836 1.168 1.00 95.62 82 PHE A N 1
ATOM 644 C CA . PHE A 1 82 ? 1.959 7.663 2.577 1.00 95.62 82 PHE A CA 1
ATOM 645 C C . PHE A 1 82 ? 1.631 9.003 3.245 1.00 95.62 82 PHE A C 1
ATOM 647 O O . PHE A 1 82 ? 0.579 9.131 3.863 1.00 95.62 82 PHE A O 1
ATOM 654 N N . ALA A 1 83 ? 2.500 10.008 3.097 1.00 94.62 83 ALA A N 1
ATOM 655 C CA . ALA A 1 83 ? 2.295 11.320 3.709 1.00 94.62 83 ALA A CA 1
ATOM 656 C C . ALA A 1 83 ? 0.978 11.963 3.247 1.00 94.62 83 ALA A C 1
ATOM 658 O O . ALA A 1 83 ? 0.185 12.399 4.077 1.00 94.62 83 ALA A O 1
ATOM 659 N N . THR A 1 84 ? 0.706 11.949 1.938 1.00 93.31 84 THR A N 1
ATOM 660 C CA . THR A 1 84 ? -0.536 12.491 1.375 1.00 93.31 84 THR A CA 1
ATOM 661 C C . THR A 1 84 ? -1.768 11.747 1.889 1.00 93.31 84 THR A C 1
ATOM 663 O O . THR A 1 84 ? -2.731 12.383 2.302 1.00 93.31 84 THR A O 1
ATOM 666 N N . ALA A 1 85 ? -1.752 10.411 1.900 1.00 91.25 85 ALA A N 1
ATOM 667 C CA . ALA A 1 85 ? -2.909 9.624 2.327 1.00 91.25 85 ALA A CA 1
ATOM 668 C C . ALA A 1 85 ? -3.221 9.774 3.825 1.00 91.25 85 ALA A C 1
ATOM 670 O O . ALA A 1 85 ? -4.387 9.724 4.204 1.00 91.25 85 ALA A O 1
ATOM 671 N N . GLN A 1 86 ? -2.203 9.942 4.674 1.00 87.25 86 GLN A N 1
ATOM 672 C CA . GLN A 1 86 ? -2.399 10.098 6.119 1.00 87.25 86 GLN A CA 1
ATOM 673 C C . GLN A 1 86 ? -2.778 11.532 6.512 1.00 87.25 86 GLN A C 1
ATOM 675 O O . GLN A 1 86 ? -3.554 11.706 7.443 1.00 87.25 86 GLN A O 1
ATOM 680 N N . ALA A 1 87 ? -2.307 12.549 5.782 1.00 88.62 87 ALA A N 1
ATOM 681 C CA . ALA A 1 87 ? -2.684 13.943 6.029 1.00 88.62 87 ALA A CA 1
ATOM 682 C C . ALA A 1 87 ? -4.178 14.226 5.781 1.00 88.62 87 ALA A C 1
ATOM 684 O O . ALA A 1 87 ? -4.735 15.125 6.393 1.00 88.62 87 ALA A O 1
ATOM 685 N N . LEU A 1 88 ? -4.830 13.455 4.903 1.00 80.69 88 LEU A N 1
ATOM 686 C CA . LEU A 1 88 ? -6.266 13.583 4.610 1.00 80.69 88 LEU A CA 1
ATOM 687 C C . LEU A 1 88 ? -7.173 12.859 5.618 1.00 80.69 88 LEU A C 1
ATOM 689 O O . LEU A 1 88 ? -8.392 12.957 5.514 1.00 80.69 88 LEU A O 1
ATOM 693 N N . LYS A 1 89 ? -6.593 12.082 6.540 1.00 72.00 89 LYS A N 1
ATOM 694 C CA . LYS A 1 89 ? -7.327 11.312 7.557 1.00 72.00 89 LYS A CA 1
ATOM 695 C C . LYS A 1 89 ? -7.350 11.992 8.931 1.00 72.00 89 LYS A C 1
ATOM 697 O O . LYS A 1 89 ? -7.994 11.457 9.830 1.00 72.00 89 LYS A O 1
ATOM 702 N N . GLY A 1 90 ? -6.608 13.090 9.089 1.00 55.53 90 GLY A N 1
ATOM 703 C CA . GLY A 1 90 ? -6.518 13.883 10.318 1.00 55.53 90 GLY A CA 1
ATOM 704 C C . GLY A 1 90 ? -7.546 14.997 10.385 1.00 55.53 90 GLY A C 1
ATOM 705 O O . GLY A 1 90 ? -7.991 15.452 9.308 1.00 55.53 90 GLY A O 1
#

pLDDT: mean 82.38, std 20.29, range [38.5, 97.88]

Foldseek 3Di:
DDDDDDDDDDD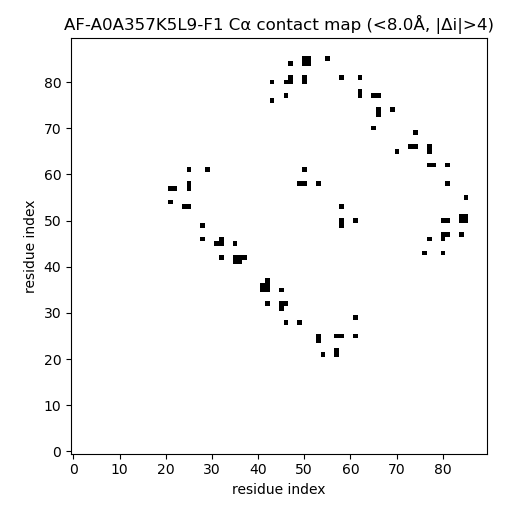DPDPDPPPPVQVVLLVVLVVCLVVCVVPPVSNLVSLLVSLLPHDPVSLVVSLVVCCVVPVVPCVVSSVVSNVVNVVVVD

Nearest PDB structures (foldseek):
  6rjr-assembly1_A  TM=4.416E-01  e=2.889E+00  Kluyveromyces lactis

Solvent-accessible surface area (backbone atoms only — not comparable to full-atom values): 5615 Å² total; per-residue (Å²): 130,89,80,91,82,89,79,97,73,92,80,92,85,73,98,68,86,75,81,65,80,58,67,62,57,50,53,50,41,53,54,53,46,68,73,35,59,86,41,71,69,56,28,49,56,54,49,38,50,40,37,60,73,38,56,73,72,52,32,51,52,50,48,56,51,46,43,75,74,37,44,94,84,39,42,69,59,53,54,50,38,46,53,57,37,55,63,74,72,108

Sequence (90 aa):
MLDFVVTCSVNPVASFLSQNTTGAMLEFCKTVLKRVSFDRQLFARELTKSFSWLPHEDALALKSWALATYSNKHTQLILTAFATAQALKG

Mean predicted aligned error: 10.23 Å